Protein AF-A0A1H9B1J4-F1 (afdb_monomer)

Mean predicted aligned error: 7.0 Å

Solvent-accessible surface area (backbone atoms only — not comparable to full-atom values): 6770 Å² total; per-residue (Å²): 135,85,82,77,80,76,84,52,77,48,68,65,59,53,50,35,46,71,68,60,71,61,53,71,70,53,51,50,54,52,46,53,51,51,52,52,49,45,53,50,51,52,52,53,49,50,52,51,50,52,51,52,49,50,48,38,63,73,45,48,50,59,50,46,32,71,73,62,36,62,83,64,27,47,63,55,53,52,52,49,52,53,51,52,49,52,52,49,53,50,50,47,36,65,72,47,47,50,48,37,53,53,49,41,51,50,36,47,72,62,40,55,92,52,22,87,81,68,58,110

Secondary structure (DSSP, 8-state):
------SSS-HHHHHHHHTT---HHHHHHHHHHHHHHHHHHHHHHHHHHHHHHHHIIIIIHHHHHHHH-HHHHHHHHHHHHHHHHHHHHHHHIIIIIHHHHHHHHHHHHH-GGGTTTS--

Sequence (120 aa):
MAVIHILTLSSEVARGIEERRYSEGQIAEIYESYKKDEHSKKKGFWIAMILVAALFLGYGIPVVVKSIGLPEAFPLIVSIFVFIGIVWVLTWYFTIGAIKLKWNRLIKEYYPVIYEKYRL

Radius of gyration: 20.62 Å; Cα contacts (8 Å, |Δi|>4): 56; chains: 1; bo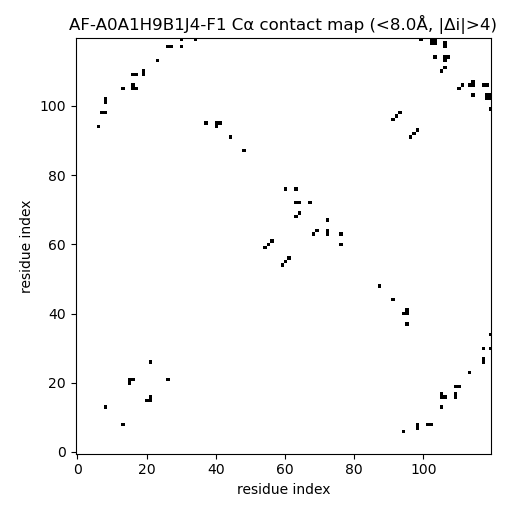unding box: 42×32×57 Å

Structure (mmCIF, N/CA/C/O backbone):
data_AF-A0A1H9B1J4-F1
#
_entry.id   AF-A0A1H9B1J4-F1
#
loop_
_atom_site.group_PDB
_atom_site.id
_atom_site.type_symbol
_atom_site.label_atom_id
_atom_site.label_alt_id
_atom_site.label_comp_id
_atom_site.label_asym_id
_atom_site.label_entity_id
_atom_site.label_seq_id
_atom_site.pdbx_PDB_ins_code
_atom_site.Cartn_x
_atom_site.Cartn_y
_atom_site.Cartn_z
_atom_site.occupancy
_atom_site.B_iso_or_equiv
_atom_site.auth_seq_id
_atom_site.auth_comp_id
_atom_site.auth_asym_id
_atom_site.auth_atom_id
_atom_site.pdbx_PDB_model_num
ATOM 1 N N . MET A 1 1 ? -5.629 -21.768 18.153 1.00 26.64 1 MET A N 1
ATOM 2 C CA . MET A 1 1 ? -5.299 -20.366 17.820 1.00 26.64 1 MET A CA 1
ATOM 3 C C . MET A 1 1 ? -5.608 -20.160 16.349 1.00 26.64 1 MET A C 1
ATOM 5 O O . MET A 1 1 ? -4.925 -20.744 15.520 1.00 26.64 1 MET A O 1
ATOM 9 N N . ALA A 1 2 ? -6.687 -19.446 16.027 1.00 25.64 2 ALA A N 1
ATOM 10 C CA . ALA A 1 2 ? -7.065 -19.192 14.641 1.00 25.64 2 ALA A CA 1
ATOM 11 C C . ALA A 1 2 ? -6.256 -18.001 14.115 1.00 25.64 2 ALA A C 1
ATOM 13 O O . ALA A 1 2 ? -6.346 -16.898 14.649 1.00 25.64 2 ALA A O 1
ATOM 14 N N . VAL A 1 3 ? -5.434 -18.243 13.097 1.00 34.75 3 VAL A N 1
ATOM 15 C CA . VAL A 1 3 ? -4.717 -17.194 12.371 1.00 34.75 3 VAL A CA 1
ATOM 16 C C . VAL A 1 3 ? -5.745 -16.490 11.489 1.00 34.75 3 VAL A C 1
ATOM 18 O O . VAL A 1 3 ? -6.158 -17.014 10.457 1.00 34.75 3 VAL A O 1
ATOM 21 N N . ILE A 1 4 ? -6.226 -15.331 11.938 1.00 35.34 4 ILE A N 1
ATOM 22 C CA . ILE A 1 4 ? -7.152 -14.502 11.166 1.00 35.34 4 ILE A CA 1
ATOM 23 C C . ILE A 1 4 ? -6.352 -13.911 10.004 1.00 35.34 4 ILE A C 1
ATOM 25 O O . ILE A 1 4 ? -5.489 -13.059 10.199 1.00 35.34 4 ILE A O 1
ATOM 29 N N . HIS A 1 5 ? -6.613 -14.386 8.789 1.00 32.44 5 HIS A N 1
ATOM 30 C CA . HIS A 1 5 ? -6.050 -13.802 7.578 1.00 32.44 5 HIS A CA 1
ATOM 31 C C . HIS A 1 5 ? -6.736 -12.456 7.294 1.00 32.44 5 HIS A C 1
ATOM 33 O O . HIS A 1 5 ? -7.842 -12.393 6.759 1.00 32.44 5 HIS A O 1
ATOM 39 N N . ILE A 1 6 ? -6.068 -11.367 7.678 1.00 45.44 6 ILE A N 1
ATOM 40 C CA . ILE A 1 6 ? -6.513 -9.977 7.511 1.00 45.44 6 ILE A CA 1
ATOM 41 C C . ILE A 1 6 ? -6.254 -9.531 6.062 1.00 45.44 6 ILE A C 1
ATOM 43 O O . ILE A 1 6 ? -5.299 -8.816 5.763 1.00 45.44 6 ILE A O 1
ATOM 47 N N . LEU A 1 7 ? -7.073 -9.980 5.113 1.00 44.84 7 LEU A N 1
ATOM 48 C CA . LEU A 1 7 ? -7.072 -9.436 3.740 1.00 44.84 7 LEU A CA 1
ATOM 49 C C . LEU A 1 7 ? -8.114 -8.321 3.548 1.00 44.84 7 LEU A C 1
ATOM 51 O O . LEU A 1 7 ? -8.007 -7.506 2.640 1.00 44.84 7 LEU A O 1
ATOM 55 N N . THR A 1 8 ? -9.050 -8.205 4.481 1.00 55.00 8 THR A N 1
ATOM 56 C CA . THR A 1 8 ? -10.053 -7.144 4.609 1.00 55.00 8 THR A CA 1
ATOM 57 C C . THR A 1 8 ? -10.356 -6.986 6.094 1.00 55.00 8 THR A C 1
ATOM 59 O O . THR A 1 8 ? -10.167 -7.952 6.835 1.00 55.00 8 THR A O 1
ATOM 62 N N . LEU A 1 9 ? -10.839 -5.817 6.542 1.00 63.50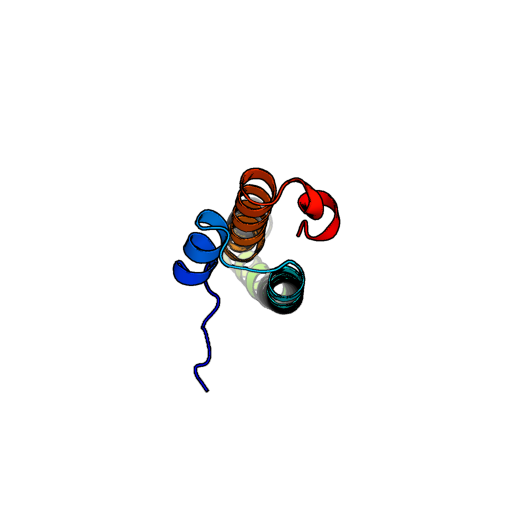 9 LEU A N 1
ATOM 63 C CA . LEU A 1 9 ? -11.437 -5.713 7.879 1.00 63.50 9 LEU A CA 1
ATOM 64 C C . LEU A 1 9 ? -12.416 -6.885 8.020 1.00 63.50 9 LEU A C 1
ATOM 66 O O . LEU A 1 9 ? -13.306 -7.003 7.169 1.00 63.50 9 LEU A O 1
ATOM 70 N N . SER A 1 10 ? -12.187 -7.806 8.962 1.00 73.19 10 SER A N 1
ATOM 71 C CA . SER A 1 10 ? -13.018 -9.011 9.009 1.00 73.19 10 SER A CA 1
ATOM 72 C C . SER A 1 10 ? -14.470 -8.571 9.183 1.00 73.19 10 SER A C 1
ATOM 74 O O . SER A 1 10 ? -14.756 -7.631 9.928 1.00 73.19 10 SER A O 1
ATOM 76 N N . SER A 1 11 ? -15.390 -9.198 8.449 1.00 77.00 11 SER A N 1
ATOM 77 C CA . SER A 1 11 ? -16.816 -8.852 8.515 1.00 77.00 11 SER A CA 1
ATOM 78 C C . SER A 1 11 ? -17.343 -8.909 9.950 1.00 77.00 11 SER A C 1
ATOM 80 O O . SER A 1 11 ? -18.212 -8.133 10.330 1.00 77.00 11 SER A O 1
ATOM 82 N N . GLU A 1 12 ? -16.761 -9.788 10.761 1.00 81.12 12 GLU A N 1
ATOM 83 C CA . GLU A 1 12 ? -17.031 -9.922 12.183 1.00 81.12 12 GLU A CA 1
ATOM 84 C C . GLU A 1 12 ? -16.587 -8.701 13.000 1.00 81.12 12 GLU A C 1
ATOM 86 O O . GLU A 1 12 ? -17.377 -8.195 13.792 1.00 81.12 12 GLU A O 1
ATOM 91 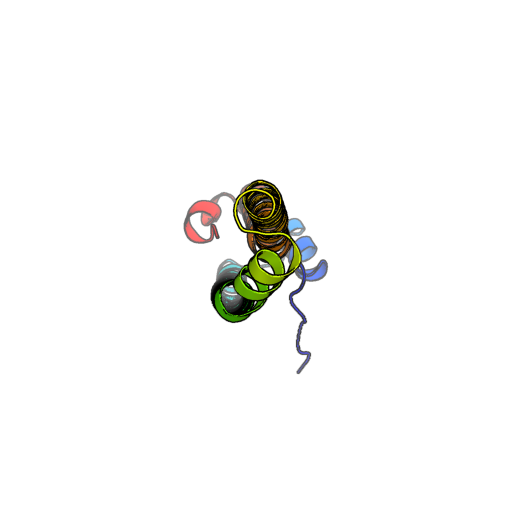N N . VAL A 1 13 ? -15.376 -8.177 12.768 1.00 83.31 13 VAL A N 1
ATOM 92 C CA . VAL A 1 13 ? -14.900 -6.951 13.432 1.00 83.31 13 VAL A CA 1
ATOM 93 C C . VAL A 1 13 ? -15.701 -5.739 12.966 1.00 83.31 13 VAL A C 1
ATOM 95 O O . VAL A 1 13 ? -16.075 -4.913 13.791 1.00 83.31 13 VAL A O 1
ATOM 98 N N . ALA A 1 14 ? -16.020 -5.647 11.671 1.00 84.94 14 ALA A N 1
ATOM 99 C CA . ALA A 1 14 ? -16.874 -4.584 11.142 1.00 84.94 14 ALA A CA 1
ATOM 100 C C . ALA A 1 14 ? -18.231 -4.563 11.859 1.00 84.94 14 ALA A C 1
ATOM 102 O O . ALA A 1 14 ? -18.609 -3.551 12.443 1.00 84.94 14 ALA A O 1
ATOM 103 N N . ARG A 1 15 ? -18.908 -5.716 11.896 1.00 86.00 15 ARG A N 1
ATOM 104 C CA . ARG A 1 15 ? -20.212 -5.865 12.542 1.00 86.00 15 ARG A CA 1
ATOM 105 C C . ARG A 1 15 ? -20.137 -5.605 14.047 1.00 86.00 15 ARG A C 1
ATOM 107 O O . ARG A 1 15 ? -21.001 -4.932 14.590 1.00 86.00 15 ARG A O 1
ATOM 114 N N . GLY A 1 16 ? -19.083 -6.069 14.718 1.00 87.12 16 GLY A N 1
ATOM 115 C CA . GLY A 1 16 ? -18.886 -5.797 16.142 1.00 87.12 16 GLY A CA 1
ATOM 116 C C . GLY A 1 16 ? -18.681 -4.308 16.454 1.00 87.12 16 GLY A C 1
ATOM 117 O O . GLY A 1 16 ? -19.127 -3.848 17.504 1.00 87.12 16 GLY A O 1
ATOM 118 N N . ILE A 1 17 ? -18.060 -3.546 15.543 1.00 88.12 17 ILE A N 1
ATOM 119 C CA . ILE A 1 17 ? -17.943 -2.083 15.648 1.00 88.12 17 ILE A CA 1
ATOM 120 C C . ILE A 1 17 ? -19.308 -1.419 15.422 1.00 88.12 17 ILE A C 1
ATOM 122 O O . ILE A 1 17 ? -19.694 -0.558 16.210 1.00 88.12 17 ILE A O 1
ATOM 126 N N . GLU A 1 18 ? -20.053 -1.839 14.397 1.00 89.06 18 GLU A N 1
ATOM 127 C CA . GLU A 1 18 ? -21.397 -1.320 14.093 1.00 89.06 18 GLU A CA 1
ATOM 128 C C . GLU A 1 18 ? -22.369 -1.531 15.267 1.00 89.06 18 GLU A C 1
ATOM 130 O O . GLU A 1 18 ? -23.100 -0.629 15.672 1.00 89.06 18 GLU A O 1
ATOM 135 N N . GLU A 1 19 ? -22.315 -2.708 15.887 1.00 92.12 19 GLU A N 1
ATOM 136 C CA . GLU A 1 19 ? -23.129 -3.082 17.047 1.00 92.12 19 GLU A CA 1
ATOM 137 C C . GLU A 1 19 ? -22.583 -2.531 18.380 1.00 92.12 19 GLU A C 1
ATOM 139 O O . GLU A 1 19 ? -23.118 -2.849 19.442 1.00 92.12 19 GLU A O 1
ATOM 144 N N . ARG A 1 20 ? -21.508 -1.730 18.346 1.00 86.81 20 ARG A N 1
ATOM 145 C CA . ARG A 1 20 ? -20.816 -1.161 19.516 1.00 86.81 20 ARG A CA 1
ATOM 146 C C . ARG A 1 20 ? -20.437 -2.189 20.594 1.00 86.81 20 ARG A C 1
ATOM 148 O O . ARG A 1 20 ? -20.439 -1.888 21.787 1.00 86.81 20 ARG A O 1
ATOM 155 N N . ARG A 1 21 ? -20.099 -3.417 20.187 1.00 87.88 21 ARG A N 1
ATOM 156 C CA . ARG A 1 21 ? -19.791 -4.534 21.102 1.00 87.88 21 ARG A CA 1
ATOM 157 C C . ARG A 1 21 ? -18.416 -4.433 21.754 1.00 87.88 21 ARG A C 1
ATOM 159 O O . ARG A 1 21 ? -18.150 -5.149 22.716 1.00 87.88 21 ARG A O 1
ATOM 166 N N . TYR A 1 22 ? -17.538 -3.586 21.226 1.00 87.44 22 TYR A N 1
ATOM 167 C CA . TYR A 1 22 ? -16.171 -3.451 21.713 1.00 87.44 22 TYR A CA 1
ATOM 168 C C . TYR A 1 22 ? -16.036 -2.292 22.698 1.00 87.44 22 TYR A C 1
ATOM 170 O O . TYR A 1 22 ? -16.510 -1.179 22.459 1.00 87.44 22 TYR A O 1
ATOM 178 N N . SER A 1 23 ? -15.338 -2.555 23.797 1.00 89.31 23 SER A N 1
ATOM 179 C CA . SER A 1 23 ? -14.823 -1.518 24.693 1.00 89.31 23 SER A CA 1
ATOM 180 C C . SER A 1 23 ? -13.674 -0.739 24.039 1.00 89.31 23 SER A C 1
ATOM 182 O O . SER A 1 23 ? -13.052 -1.215 23.089 1.00 89.31 23 SER A O 1
ATOM 184 N N . GLU A 1 24 ? -13.339 0.443 24.569 1.00 87.75 24 GLU A N 1
ATOM 185 C CA . GLU A 1 24 ? -12.218 1.244 24.048 1.00 87.75 24 GLU A CA 1
ATOM 186 C C . GLU A 1 24 ? -10.893 0.462 24.050 1.00 87.75 24 GLU A C 1
ATOM 188 O O . GLU A 1 24 ? -10.145 0.529 23.078 1.00 87.75 24 GLU A O 1
ATOM 193 N N . GLY A 1 25 ? -10.622 -0.328 25.097 1.00 86.31 25 GLY A N 1
ATOM 194 C CA . GLY A 1 25 ? -9.415 -1.159 25.170 1.00 86.31 25 GLY A CA 1
ATOM 195 C C . GLY A 1 25 ? -9.337 -2.191 24.041 1.00 86.31 25 GLY A C 1
ATOM 196 O O . GLY A 1 25 ? -8.289 -2.356 23.425 1.00 86.31 25 GLY A O 1
ATOM 197 N N . GLN A 1 26 ? -10.464 -2.815 23.692 1.00 87.38 26 GLN A N 1
ATOM 198 C CA . GLN A 1 26 ? -10.528 -3.761 22.574 1.00 87.38 26 GLN A CA 1
ATOM 199 C C . GLN A 1 26 ? -10.373 -3.056 21.222 1.00 87.38 26 GLN A C 1
ATOM 201 O O . GLN A 1 26 ? -9.693 -3.570 20.338 1.00 87.38 26 GLN A O 1
ATOM 206 N N . ILE A 1 27 ? -10.948 -1.859 21.059 1.00 87.88 27 ILE A N 1
ATOM 207 C CA . ILE A 1 27 ? -10.723 -1.034 19.862 1.00 87.88 27 ILE A CA 1
ATOM 208 C C . ILE A 1 27 ? -9.237 -0.671 19.724 1.00 87.88 27 ILE A C 1
ATOM 210 O O . ILE A 1 27 ? -8.709 -0.724 18.614 1.00 87.88 27 ILE A O 1
ATOM 214 N N . ALA A 1 28 ? -8.547 -0.367 20.828 1.00 88.25 28 ALA A N 1
ATOM 215 C CA . ALA A 1 28 ? -7.116 -0.069 20.831 1.00 88.25 28 ALA A CA 1
ATOM 216 C C . ALA A 1 28 ? -6.259 -1.280 20.417 1.00 88.25 28 ALA A C 1
ATOM 218 O O . ALA A 1 28 ? -5.349 -1.136 19.601 1.00 88.25 28 ALA A O 1
ATOM 219 N N . GLU A 1 29 ? -6.566 -2.478 20.921 1.00 87.56 29 GLU A N 1
ATOM 220 C CA . GLU A 1 29 ? -5.881 -3.717 20.519 1.00 87.56 29 GLU A CA 1
ATOM 221 C C . GLU A 1 29 ? -6.074 -4.022 19.030 1.00 87.56 29 GLU A C 1
ATOM 223 O O . GLU A 1 29 ? -5.120 -4.343 18.314 1.00 87.56 29 GLU A O 1
ATOM 228 N N . ILE A 1 30 ? -7.311 -3.879 18.545 1.00 87.75 30 ILE A N 1
ATOM 229 C CA . ILE A 1 30 ? -7.647 -4.066 17.135 1.00 87.75 30 ILE A CA 1
ATOM 230 C C . ILE A 1 30 ? -6.889 -3.040 16.277 1.00 87.75 30 ILE A C 1
ATOM 232 O O . ILE A 1 30 ? -6.279 -3.410 15.273 1.00 87.75 30 ILE A O 1
ATOM 236 N N . TYR A 1 31 ? -6.870 -1.773 16.692 1.00 89.31 31 TYR A N 1
ATOM 237 C CA . TYR A 1 31 ? -6.135 -0.701 16.023 1.00 89.31 31 TYR A CA 1
ATOM 238 C C . TYR A 1 31 ? -4.632 -0.998 15.915 1.00 89.31 31 TYR A C 1
ATOM 240 O O . TYR A 1 31 ? -4.074 -0.922 14.820 1.00 89.31 31 TYR A O 1
ATOM 248 N N . GLU A 1 32 ? -3.973 -1.381 17.012 1.00 88.19 32 GLU A N 1
ATOM 249 C CA . GLU A 1 32 ? -2.537 -1.693 16.999 1.00 88.19 32 GLU A CA 1
ATOM 250 C C . GLU A 1 32 ? -2.221 -2.904 16.110 1.00 88.19 32 GLU A C 1
ATOM 252 O O . GLU A 1 32 ? -1.218 -2.910 15.389 1.00 88.19 32 GLU A O 1
ATOM 257 N N . SER A 1 33 ? -3.111 -3.901 16.078 1.00 87.00 33 SER A N 1
ATOM 258 C CA . SER A 1 33 ? -3.002 -5.033 15.152 1.00 87.00 33 SER A CA 1
ATOM 259 C C . SER A 1 33 ? -3.036 -4.579 13.687 1.00 87.00 33 SER A C 1
ATOM 261 O O . SER A 1 33 ? -2.142 -4.923 12.907 1.00 87.00 33 SER A O 1
ATOM 263 N N . TYR A 1 34 ? -4.009 -3.737 13.318 1.00 84.31 34 TYR A N 1
ATOM 264 C CA . TYR A 1 34 ? -4.123 -3.207 11.957 1.00 84.31 34 TYR A CA 1
ATOM 265 C C . TYR A 1 34 ? -2.957 -2.299 11.579 1.00 84.31 34 TYR A C 1
ATOM 267 O O . TYR A 1 34 ? -2.452 -2.387 10.463 1.00 84.31 34 TYR A O 1
ATOM 275 N N . LYS A 1 35 ? -2.484 -1.464 12.504 1.00 86.44 35 LYS A N 1
ATOM 276 C CA . LYS A 1 35 ? -1.329 -0.588 12.292 1.00 86.44 35 LYS A CA 1
ATOM 277 C C . LYS A 1 35 ? -0.051 -1.389 12.037 1.00 86.44 35 LYS A C 1
ATOM 279 O O . LYS A 1 35 ? 0.738 -1.049 11.152 1.00 86.44 35 LYS A O 1
ATOM 284 N N . LYS A 1 36 ? 0.154 -2.483 12.778 1.00 86.44 36 LYS A N 1
ATOM 285 C CA . LYS A 1 36 ? 1.284 -3.399 12.567 1.00 86.44 36 LYS A CA 1
ATOM 286 C C . LYS A 1 36 ? 1.186 -4.119 11.220 1.00 86.44 36 LYS A C 1
ATOM 288 O O . LYS A 1 36 ? 2.197 -4.243 10.524 1.00 86.44 36 LYS A O 1
ATOM 293 N N . ASP A 1 37 ? -0.010 -4.563 10.842 1.00 83.75 37 ASP A N 1
ATOM 294 C CA . ASP A 1 37 ? -0.261 -5.198 9.547 1.00 83.75 37 ASP A CA 1
ATOM 295 C C . ASP A 1 37 ? -0.057 -4.218 8.378 1.00 83.75 37 ASP A C 1
ATOM 297 O O . ASP A 1 37 ? 0.649 -4.541 7.424 1.00 83.75 37 ASP A O 1
ATOM 301 N N . GLU A 1 38 ? -0.553 -2.980 8.486 1.00 84.31 38 GLU A N 1
ATOM 302 C CA . GLU A 1 38 ? -0.295 -1.902 7.521 1.00 84.31 38 GLU A CA 1
ATOM 303 C C . GLU A 1 38 ? 1.207 -1.670 7.348 1.00 84.31 38 GLU A C 1
ATOM 305 O O . GLU A 1 38 ? 1.706 -1.629 6.221 1.00 84.31 38 GLU A O 1
ATOM 310 N N . HIS A 1 39 ? 1.950 -1.557 8.451 1.00 85.44 39 HIS A N 1
ATOM 311 C CA . HIS A 1 39 ? 3.392 -1.348 8.395 1.00 85.44 39 HIS A CA 1
ATOM 312 C C . HIS A 1 39 ? 4.113 -2.524 7.714 1.00 85.44 39 HIS A C 1
ATOM 314 O O . HIS A 1 39 ? 5.029 -2.320 6.910 1.00 85.44 39 HIS A O 1
ATOM 320 N N . SER A 1 40 ? 3.691 -3.758 8.000 1.00 85.62 40 SER A N 1
ATOM 321 C CA . SER A 1 40 ? 4.226 -4.966 7.365 1.00 85.62 40 SER A CA 1
ATOM 322 C C . SER A 1 40 ? 3.939 -4.991 5.860 1.00 85.62 40 SER A C 1
ATOM 324 O O . SER A 1 40 ? 4.861 -5.130 5.051 1.00 85.62 40 SER A O 1
ATOM 326 N N . LYS A 1 41 ? 2.682 -4.758 5.465 1.00 84.31 41 LYS A N 1
ATOM 327 C CA . LYS A 1 41 ? 2.244 -4.698 4.063 1.00 84.31 41 LYS A CA 1
ATOM 328 C C . LYS A 1 41 ? 2.943 -3.585 3.296 1.00 84.31 41 LYS A C 1
ATOM 330 O O . LYS A 1 41 ? 3.407 -3.819 2.185 1.00 84.31 41 LYS A O 1
ATOM 335 N N . LYS A 1 42 ? 3.10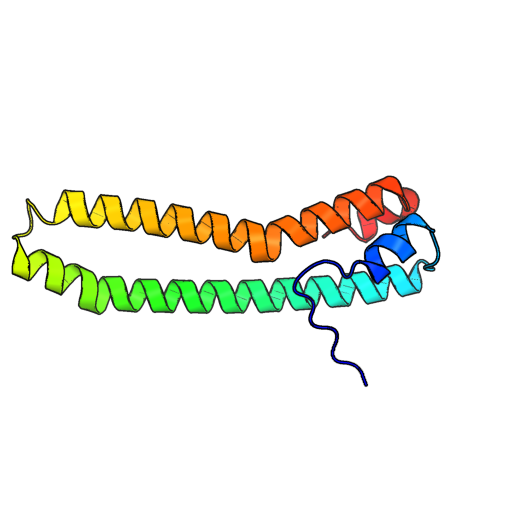1 -2.404 3.900 1.00 86.31 42 LYS A N 1
ATOM 336 C CA . LYS A 1 42 ? 3.860 -1.285 3.330 1.00 86.31 42 LYS A CA 1
ATOM 337 C C . LYS A 1 42 ? 5.303 -1.686 3.059 1.00 86.31 42 LYS A C 1
ATOM 339 O O . LYS A 1 42 ? 5.800 -1.454 1.961 1.00 86.31 42 LYS A O 1
ATOM 344 N N . LYS A 1 43 ? 5.969 -2.317 4.029 1.00 87.50 43 LYS A N 1
ATOM 345 C CA . LYS A 1 43 ? 7.346 -2.794 3.860 1.00 87.50 43 LYS A CA 1
ATOM 346 C C . LYS A 1 43 ? 7.444 -3.835 2.739 1.00 87.50 43 LYS A C 1
ATOM 348 O O . LYS A 1 43 ? 8.303 -3.697 1.874 1.00 87.50 43 LYS A O 1
ATOM 353 N N . GLY A 1 44 ? 6.552 -4.826 2.722 1.00 86.50 44 GLY A N 1
ATOM 354 C CA . GLY A 1 44 ? 6.494 -5.844 1.668 1.00 86.50 44 GLY A CA 1
ATOM 355 C C . GLY A 1 44 ? 6.253 -5.246 0.279 1.00 86.50 44 GLY A C 1
ATOM 356 O O . GLY A 1 44 ? 6.948 -5.598 -0.669 1.00 86.50 44 GLY A O 1
ATOM 357 N N . PHE A 1 45 ? 5.341 -4.277 0.176 1.00 87.56 45 PHE A N 1
ATOM 358 C CA . PHE A 1 45 ? 5.061 -3.548 -1.058 1.00 87.56 45 PHE A CA 1
ATOM 359 C C . PHE A 1 45 ? 6.294 -2.799 -1.5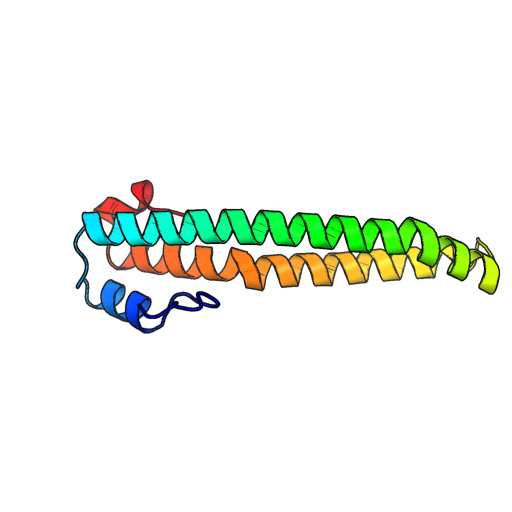77 1.00 87.56 45 PHE A C 1
ATOM 361 O O . PHE A 1 45 ? 6.643 -2.936 -2.746 1.00 87.56 45 PHE A O 1
ATOM 368 N N . TRP A 1 46 ? 6.997 -2.056 -0.716 1.00 87.62 46 TRP A N 1
ATOM 369 C CA . TRP A 1 46 ? 8.221 -1.351 -1.114 1.00 87.62 46 TRP A CA 1
ATOM 370 C C . TRP A 1 46 ? 9.324 -2.307 -1.565 1.00 87.62 46 TRP A C 1
ATOM 372 O O . TRP A 1 46 ? 9.979 -2.041 -2.568 1.00 87.62 46 TRP A O 1
ATOM 382 N N . ILE A 1 47 ? 9.500 -3.437 -0.874 1.00 90.88 47 ILE A N 1
ATOM 383 C CA . ILE A 1 47 ? 10.459 -4.474 -1.282 1.00 90.88 47 ILE A CA 1
ATOM 384 C C . ILE A 1 47 ? 10.099 -5.015 -2.671 1.00 90.88 47 ILE A C 1
ATOM 386 O O . ILE A 1 47 ? 10.968 -5.090 -3.539 1.00 90.88 47 ILE A O 1
ATOM 390 N N . ALA A 1 48 ? 8.825 -5.338 -2.908 1.00 88.19 48 ALA A N 1
ATOM 391 C CA . ALA A 1 48 ? 8.359 -5.812 -4.207 1.00 88.19 48 ALA A CA 1
ATOM 392 C C . ALA A 1 48 ? 8.583 -4.767 -5.312 1.00 88.19 48 ALA A C 1
ATOM 394 O O . ALA A 1 48 ? 9.075 -5.115 -6.383 1.00 88.19 48 ALA A O 1
ATOM 395 N N . MET A 1 49 ? 8.300 -3.486 -5.049 1.00 87.75 49 MET A N 1
ATOM 396 C CA . MET A 1 49 ? 8.553 -2.415 -6.019 1.00 87.75 49 MET A CA 1
ATOM 397 C C . MET A 1 49 ? 10.035 -2.275 -6.357 1.00 87.75 49 MET A C 1
ATOM 399 O O . MET A 1 49 ? 10.377 -2.158 -7.531 1.00 87.75 49 MET A O 1
ATOM 403 N N . ILE A 1 50 ? 10.919 -2.320 -5.356 1.00 91.62 50 ILE A N 1
ATOM 404 C CA . ILE A 1 50 ? 12.368 -2.238 -5.574 1.00 91.62 50 ILE A CA 1
ATOM 405 C C . ILE A 1 50 ? 12.849 -3.420 -6.420 1.00 91.62 50 ILE A C 1
ATOM 407 O O . ILE A 1 50 ? 13.623 -3.220 -7.352 1.00 91.62 50 ILE A O 1
ATOM 411 N N . LEU A 1 51 ? 12.366 -4.636 -6.145 1.00 92.31 51 LEU A N 1
ATOM 412 C CA . LEU A 1 51 ? 12.718 -5.825 -6.925 1.00 92.31 51 LEU A CA 1
ATOM 413 C C . LEU A 1 51 ? 12.244 -5.720 -8.378 1.00 92.31 51 LEU A C 1
ATOM 415 O O . LEU A 1 51 ? 13.026 -5.963 -9.294 1.00 92.31 51 LEU A O 1
ATOM 419 N N . VAL A 1 52 ? 10.990 -5.316 -8.602 1.00 89.62 52 VAL A N 1
ATOM 420 C CA . VAL A 1 52 ? 10.447 -5.121 -9.955 1.00 89.62 52 VAL A CA 1
ATOM 421 C C . VAL A 1 52 ? 11.223 -4.033 -10.697 1.00 89.62 52 VAL A C 1
ATOM 423 O O . VAL A 1 52 ? 11.597 -4.235 -11.851 1.00 89.62 52 VAL A O 1
ATOM 426 N N . ALA A 1 53 ? 11.530 -2.915 -10.036 1.00 90.06 53 ALA A N 1
ATOM 427 C CA . ALA A 1 53 ? 12.330 -1.842 -10.617 1.00 90.06 53 ALA A CA 1
ATOM 428 C C . ALA A 1 53 ? 13.747 -2.316 -10.973 1.00 90.06 53 ALA A C 1
ATOM 430 O O . ALA A 1 53 ? 14.215 -2.055 -12.077 1.00 90.06 53 ALA A O 1
ATOM 431 N N . ALA A 1 54 ? 14.413 -3.058 -10.084 1.00 92.56 54 ALA A N 1
ATOM 432 C CA . ALA A 1 54 ? 15.750 -3.593 -10.330 1.00 92.56 54 ALA A CA 1
ATOM 433 C C . ALA A 1 54 ? 15.772 -4.565 -11.521 1.00 92.56 54 ALA A C 1
ATOM 435 O O . ALA A 1 54 ? 16.658 -4.470 -12.368 1.00 92.56 54 ALA A O 1
ATOM 436 N N . LEU A 1 55 ? 14.778 -5.453 -11.632 1.00 90.81 55 LEU A N 1
ATOM 437 C CA . LEU A 1 55 ? 14.642 -6.367 -12.772 1.00 90.81 55 LEU A CA 1
ATOM 438 C C . LEU A 1 55 ? 14.372 -5.611 -14.079 1.00 90.81 55 LEU A C 1
ATOM 440 O O . LEU A 1 55 ? 14.968 -5.912 -15.114 1.00 90.81 55 LEU A O 1
ATOM 444 N N . PHE A 1 56 ? 13.501 -4.603 -14.040 1.00 89.12 56 PHE A N 1
ATOM 445 C CA . PHE A 1 56 ? 13.150 -3.836 -15.230 1.00 89.12 56 PHE A CA 1
ATOM 446 C C . PHE A 1 56 ? 14.313 -2.962 -15.719 1.00 89.12 56 PHE A C 1
ATOM 448 O O . PHE A 1 56 ? 14.591 -2.927 -16.915 1.00 89.12 56 PHE A O 1
ATOM 455 N N . LEU A 1 57 ? 15.043 -2.314 -14.807 1.00 89.94 57 LEU A N 1
ATOM 456 C CA . LEU A 1 57 ? 16.228 -1.517 -15.135 1.00 89.94 57 LEU A CA 1
ATOM 457 C C . LEU A 1 57 ? 17.415 -2.392 -15.563 1.00 89.94 57 LEU A C 1
ATOM 459 O O . LEU A 1 57 ? 18.092 -2.068 -16.535 1.00 89.94 57 LEU A O 1
ATOM 463 N N . GLY A 1 58 ? 17.667 -3.494 -14.852 1.00 91.06 58 GLY A N 1
ATOM 464 C CA . GLY A 1 58 ? 18.829 -4.355 -15.080 1.00 91.06 58 GLY A CA 1
ATOM 465 C C . GLY A 1 58 ? 18.702 -5.268 -16.299 1.00 91.06 58 GLY A C 1
ATOM 466 O O . GLY A 1 58 ? 19.712 -5.620 -16.904 1.00 91.06 58 GLY A O 1
ATOM 467 N N . TYR A 1 59 ? 17.478 -5.641 -16.676 1.00 90.44 59 TYR A N 1
ATOM 468 C CA . TYR A 1 59 ? 17.234 -6.582 -17.770 1.00 90.44 59 TYR A CA 1
ATOM 469 C C . TYR A 1 59 ? 16.228 -6.059 -18.800 1.00 90.44 59 TYR A C 1
ATOM 471 O O . TYR A 1 59 ? 16.516 -6.081 -19.994 1.00 90.44 59 TYR A O 1
ATOM 479 N N . GLY A 1 60 ? 15.084 -5.533 -18.356 1.00 88.12 60 GLY A N 1
ATOM 480 C CA . GLY A 1 60 ? 14.011 -5.071 -19.246 1.00 88.12 60 GLY A CA 1
ATOM 481 C C . GLY A 1 60 ? 14.461 -4.002 -20.247 1.00 88.12 60 GLY A C 1
ATOM 482 O O . GLY A 1 60 ? 14.360 -4.209 -21.454 1.00 88.12 60 GLY A O 1
ATOM 483 N N . ILE A 1 61 ? 15.012 -2.886 -19.761 1.00 90.12 61 ILE A N 1
ATOM 484 C CA . ILE A 1 61 ? 15.462 -1.777 -20.617 1.00 90.12 61 ILE A CA 1
ATOM 485 C C . ILE A 1 61 ? 16.561 -2.220 -21.600 1.00 90.12 61 ILE A C 1
ATOM 487 O O . ILE A 1 61 ? 16.385 -1.991 -22.797 1.00 90.12 61 ILE A O 1
ATOM 491 N N . PRO A 1 62 ? 17.661 -2.877 -21.172 1.00 91.81 62 PRO A N 1
ATOM 492 C CA . PRO A 1 62 ? 18.696 -3.328 -22.101 1.00 91.81 62 PRO A CA 1
ATOM 493 C C . PRO A 1 62 ? 18.182 -4.262 -23.197 1.00 91.81 62 PRO A C 1
ATOM 495 O O . PRO A 1 62 ? 18.627 -4.156 -24.337 1.00 91.81 62 PRO A O 1
ATOM 498 N N . VAL A 1 63 ? 17.259 -5.171 -22.868 1.00 91.88 63 VAL A N 1
ATOM 499 C CA . VAL A 1 63 ? 16.663 -6.089 -23.848 1.00 91.88 63 VAL A CA 1
ATOM 500 C C . VAL A 1 63 ? 15.833 -5.316 -24.866 1.00 91.88 63 VAL A C 1
ATOM 502 O O . VAL A 1 63 ? 16.062 -5.460 -26.063 1.00 91.88 63 VAL A O 1
ATOM 505 N N . VAL A 1 64 ? 14.936 -4.443 -24.404 1.00 90.94 64 VAL A N 1
ATOM 506 C CA . VAL A 1 64 ? 14.079 -3.639 -25.287 1.00 90.94 64 VAL A CA 1
ATOM 507 C C . VAL A 1 64 ? 14.922 -2.756 -26.211 1.00 90.94 64 VAL A C 1
ATOM 509 O O . VAL A 1 64 ? 14.716 -2.761 -27.422 1.00 90.94 64 VAL A O 1
ATOM 512 N N . VAL A 1 65 ? 15.925 -2.059 -25.671 1.00 92.62 65 VAL A N 1
ATOM 513 C CA . VAL A 1 65 ? 16.813 -1.192 -26.462 1.00 92.62 65 VAL A CA 1
ATOM 514 C C . VAL A 1 65 ? 17.615 -1.994 -27.492 1.00 92.62 65 VAL A C 1
ATOM 516 O O . VAL A 1 65 ? 17.768 -1.540 -28.625 1.00 92.62 65 VAL A O 1
ATOM 519 N N . LYS A 1 66 ? 18.100 -3.195 -27.143 1.00 92.44 66 LYS A N 1
ATOM 520 C CA . LYS A 1 66 ? 18.816 -4.069 -28.089 1.00 92.44 66 LYS A CA 1
ATOM 521 C C . LYS A 1 66 ? 17.926 -4.597 -29.213 1.00 92.44 66 LYS A C 1
ATOM 523 O O . LYS A 1 66 ? 18.440 -4.848 -30.297 1.00 92.44 66 LYS A O 1
ATOM 528 N N . SER A 1 67 ? 16.635 -4.798 -28.962 1.00 90.81 67 SER A N 1
ATOM 529 C CA . SER A 1 67 ? 15.720 -5.396 -29.939 1.00 90.81 67 SER A CA 1
ATOM 530 C C . SER A 1 67 ? 15.228 -4.419 -31.001 1.00 90.81 67 SER A C 1
ATOM 532 O O . SER A 1 67 ? 15.101 -4.820 -32.154 1.00 90.81 67 SER A O 1
ATOM 534 N N . ILE A 1 68 ? 14.922 -3.174 -30.627 1.00 91.69 68 ILE A N 1
ATOM 535 C CA . ILE A 1 68 ? 14.258 -2.221 -31.535 1.00 91.69 68 ILE A CA 1
ATOM 536 C C . ILE A 1 68 ? 15.006 -0.902 -31.725 1.00 91.69 68 ILE A C 1
ATOM 538 O O . ILE A 1 68 ? 14.560 -0.084 -32.515 1.00 91.69 68 ILE A O 1
ATOM 542 N N . GLY A 1 69 ? 16.150 -0.707 -31.064 1.00 90.56 69 GLY A N 1
ATOM 543 C CA . GLY A 1 69 ? 16.874 0.561 -31.107 1.00 90.56 69 GLY A CA 1
ATOM 544 C C . GLY A 1 69 ? 16.353 1.564 -30.077 1.00 90.56 69 GLY A C 1
ATOM 545 O O . GLY A 1 69 ? 15.252 1.450 -29.545 1.00 90.56 69 GLY A O 1
ATOM 546 N N . LEU A 1 70 ? 17.199 2.532 -29.723 1.00 86.25 70 LEU A N 1
ATOM 547 C CA . LEU A 1 70 ? 16.933 3.478 -28.636 1.00 86.25 70 LEU A CA 1
ATOM 548 C C . LEU A 1 70 ? 15.812 4.497 -28.950 1.00 86.25 70 LEU A C 1
ATOM 550 O O . LEU A 1 70 ? 14.991 4.730 -28.059 1.00 86.25 70 LEU A O 1
ATOM 554 N N . PRO A 1 71 ? 15.724 5.080 -30.166 1.00 91.06 71 PRO A N 1
ATOM 555 C CA . PRO A 1 71 ? 14.642 6.004 -30.521 1.00 91.06 71 PRO A CA 1
ATOM 556 C C . PRO A 1 71 ? 13.250 5.361 -30.437 1.00 91.06 71 PRO A C 1
ATOM 558 O O . PRO A 1 71 ? 12.320 5.960 -29.900 1.00 91.06 71 PRO A O 1
ATOM 561 N N . GLU A 1 72 ? 13.117 4.125 -30.912 1.00 90.94 72 GLU A N 1
ATOM 562 C CA . GLU A 1 72 ? 11.871 3.361 -30.950 1.00 90.94 72 GLU A CA 1
ATOM 563 C C . GLU A 1 72 ? 11.530 2.749 -29.583 1.00 90.94 72 GLU A C 1
ATOM 565 O O . GLU A 1 72 ? 10.360 2.664 -29.205 1.00 90.94 72 GLU A O 1
ATOM 570 N N . ALA A 1 73 ? 12.544 2.363 -28.801 1.00 91.50 73 ALA A N 1
ATOM 571 C CA . ALA A 1 73 ? 12.371 1.857 -27.441 1.00 91.50 73 ALA A CA 1
ATOM 572 C C . ALA A 1 73 ? 11.868 2.921 -26.463 1.00 91.50 73 ALA A C 1
ATOM 574 O O . ALA A 1 73 ? 11.149 2.587 -25.522 1.00 91.50 73 ALA A O 1
ATOM 575 N N . PHE A 1 74 ? 12.234 4.189 -26.658 1.00 90.31 74 PHE A N 1
ATOM 576 C CA . PHE A 1 74 ? 11.899 5.266 -25.728 1.00 90.31 74 PHE A CA 1
ATOM 577 C C . PHE A 1 74 ? 10.390 5.398 -25.440 1.00 90.31 74 PHE A C 1
ATOM 579 O O . PHE A 1 74 ? 10.014 5.290 -24.267 1.00 90.31 74 PHE A O 1
ATOM 586 N N . PRO A 1 75 ? 9.496 5.566 -26.439 1.00 92.25 75 PRO A N 1
ATOM 587 C CA . PRO A 1 75 ? 8.060 5.655 -26.177 1.00 92.25 75 PRO A CA 1
ATOM 588 C C . PRO A 1 75 ? 7.508 4.384 -25.519 1.00 92.25 75 PRO A C 1
ATOM 590 O O . PRO A 1 75 ? 6.691 4.485 -24.605 1.00 92.25 75 PRO A O 1
ATOM 593 N N . LEU A 1 76 ? 7.997 3.199 -25.909 1.00 90.00 76 LEU A N 1
ATOM 594 C CA . LEU A 1 76 ? 7.575 1.923 -25.325 1.00 90.00 76 LEU A CA 1
ATOM 595 C C . LEU A 1 76 ? 7.934 1.836 -23.835 1.00 90.00 76 LEU A C 1
ATOM 597 O O . LEU A 1 76 ? 7.088 1.504 -23.006 1.00 90.00 76 LEU A O 1
ATOM 601 N N . ILE A 1 77 ? 9.180 2.167 -23.487 1.00 90.12 77 ILE A N 1
ATOM 602 C CA . ILE A 1 77 ? 9.672 2.180 -22.107 1.00 90.12 77 ILE A CA 1
ATOM 603 C C . ILE A 1 77 ? 8.828 3.143 -21.268 1.00 90.12 77 ILE A C 1
ATOM 605 O O . ILE A 1 77 ? 8.353 2.761 -20.199 1.00 90.12 77 ILE A O 1
ATOM 609 N N . VAL A 1 78 ? 8.580 4.358 -21.768 1.00 91.06 78 VAL A N 1
ATOM 610 C CA . VAL A 1 78 ? 7.748 5.355 -21.078 1.00 91.06 78 VAL A CA 1
ATOM 611 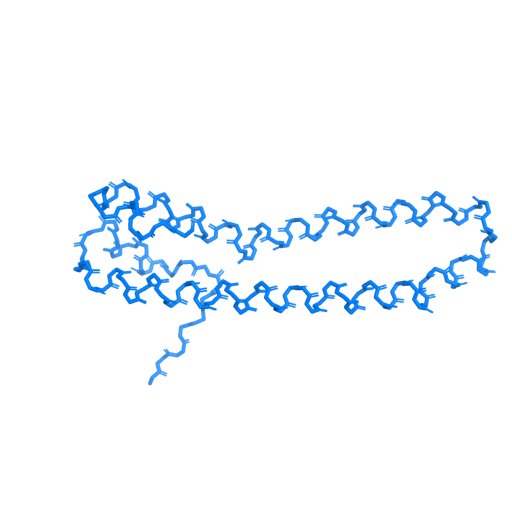C C . VAL A 1 78 ? 6.325 4.835 -20.857 1.00 91.06 78 VAL A C 1
ATOM 613 O O . VAL A 1 78 ? 5.819 4.919 -19.738 1.00 91.06 78 VAL A O 1
ATOM 616 N N . SER A 1 79 ? 5.685 4.246 -21.873 1.00 91.69 79 SER A N 1
ATOM 617 C CA . SER A 1 79 ? 4.344 3.662 -21.729 1.00 91.69 79 SER A CA 1
ATOM 618 C C . SER A 1 79 ? 4.303 2.543 -20.685 1.00 91.69 79 SER A C 1
ATOM 620 O O . SER A 1 79 ? 3.373 2.493 -19.878 1.00 91.69 79 SER A O 1
ATOM 622 N N . ILE A 1 80 ? 5.322 1.680 -20.649 1.00 89.12 80 ILE A N 1
ATOM 623 C CA . ILE A 1 80 ? 5.418 0.609 -19.650 1.00 89.12 80 ILE A CA 1
ATOM 624 C C . ILE A 1 80 ? 5.584 1.192 -18.242 1.00 89.12 80 ILE A C 1
ATOM 626 O O . ILE A 1 80 ? 4.904 0.740 -17.323 1.00 89.12 80 ILE A O 1
ATOM 630 N N . PHE A 1 81 ? 6.414 2.223 -18.056 1.00 88.38 81 PHE A N 1
ATOM 631 C CA . PHE A 1 81 ? 6.557 2.892 -16.758 1.00 88.38 81 PHE A CA 1
ATOM 632 C C . PHE A 1 81 ? 5.243 3.505 -16.269 1.00 88.38 81 PHE A C 1
ATOM 634 O O . PHE A 1 81 ? 4.898 3.348 -15.097 1.00 88.38 81 PHE A O 1
ATOM 641 N N . VAL A 1 82 ? 4.486 4.158 -17.155 1.00 92.06 82 VAL A N 1
ATOM 642 C CA . VAL A 1 82 ? 3.162 4.704 -16.819 1.00 92.06 82 VAL A CA 1
ATOM 643 C C . VAL A 1 82 ? 2.213 3.583 -16.395 1.00 92.06 82 VAL A C 1
ATOM 645 O O . VAL A 1 82 ? 1.559 3.689 -15.357 1.00 92.06 82 VAL A O 1
ATOM 648 N N . PHE A 1 83 ? 2.174 2.483 -17.150 1.00 90.75 83 PHE A N 1
ATOM 649 C CA . PHE A 1 83 ? 1.324 1.338 -16.833 1.00 90.75 83 PHE A CA 1
ATOM 650 C C . PHE A 1 83 ? 1.689 0.697 -15.485 1.00 90.75 83 PHE A C 1
ATOM 652 O O . PHE A 1 83 ? 0.815 0.492 -14.642 1.00 90.75 83 PHE A O 1
ATOM 659 N N . ILE A 1 84 ? 2.978 0.447 -15.242 1.00 89.50 84 ILE A N 1
ATOM 660 C CA . ILE A 1 84 ? 3.482 -0.082 -13.967 1.00 89.50 84 ILE A CA 1
ATOM 661 C C . ILE A 1 84 ? 3.114 0.860 -12.816 1.00 89.50 84 ILE A C 1
ATOM 663 O O . ILE A 1 84 ? 2.630 0.400 -11.784 1.00 89.50 84 ILE A O 1
ATOM 667 N N . GLY A 1 85 ? 3.273 2.173 -13.006 1.00 89.81 85 GLY A N 1
ATOM 668 C CA . GLY A 1 85 ? 2.893 3.179 -12.017 1.00 89.81 85 GLY A CA 1
ATOM 669 C C . GLY A 1 85 ? 1.410 3.108 -11.643 1.00 89.81 85 GLY A C 1
ATOM 670 O O . GLY A 1 85 ? 1.077 3.087 -10.458 1.00 89.81 85 GLY A O 1
ATOM 671 N N . ILE A 1 86 ? 0.516 2.994 -12.631 1.00 92.56 86 ILE A N 1
ATOM 672 C CA . ILE A 1 86 ? -0.929 2.836 -12.394 1.00 92.56 86 ILE A CA 1
ATOM 673 C C . ILE A 1 86 ? -1.208 1.552 -11.604 1.00 92.56 86 ILE A C 1
ATOM 675 O O . ILE A 1 86 ? -1.915 1.588 -10.595 1.00 92.56 86 ILE A O 1
ATOM 679 N N . VAL A 1 87 ? -0.625 0.424 -12.020 1.00 90.44 87 VAL A N 1
ATOM 680 C CA . VAL A 1 87 ? -0.799 -0.868 -11.338 1.00 90.44 87 VAL A CA 1
ATOM 681 C C . VAL A 1 87 ? -0.308 -0.797 -9.891 1.00 90.44 87 VAL A C 1
ATOM 683 O O . VAL A 1 87 ? -0.977 -1.307 -8.990 1.00 90.44 87 VAL A O 1
ATOM 686 N N . TRP A 1 88 ? 0.817 -0.131 -9.633 1.00 89.50 88 TRP A N 1
ATOM 687 C CA . TRP A 1 88 ? 1.343 0.065 -8.283 1.00 89.50 88 TRP A CA 1
ATOM 688 C C . TRP A 1 88 ? 0.424 0.916 -7.414 1.00 89.50 88 TRP A C 1
ATOM 690 O O . TRP A 1 88 ? 0.137 0.521 -6.284 1.00 89.50 88 TRP A O 1
ATOM 700 N N . VAL A 1 89 ? -0.088 2.035 -7.933 1.00 89.94 89 VAL A N 1
ATOM 701 C CA . VAL A 1 89 ? -1.032 2.893 -7.200 1.00 89.94 89 VAL A CA 1
ATOM 702 C C . VAL A 1 89 ? -2.314 2.131 -6.864 1.00 89.94 89 VAL A C 1
ATOM 704 O O . VAL A 1 89 ? -2.774 2.184 -5.722 1.00 89.94 89 VAL A O 1
ATOM 707 N N . LEU A 1 90 ? -2.866 1.375 -7.816 1.00 89.31 90 LEU A N 1
ATOM 708 C CA . LEU A 1 90 ? -4.049 0.547 -7.577 1.00 89.31 90 LEU A CA 1
ATOM 709 C C . LEU A 1 90 ? -3.770 -0.530 -6.529 1.00 89.31 90 LEU A C 1
ATOM 711 O O . LEU A 1 90 ? -4.528 -0.671 -5.572 1.00 89.31 90 LEU A O 1
ATOM 715 N N . THR A 1 91 ? -2.656 -1.249 -6.658 1.00 86.69 91 THR A N 1
ATOM 716 C CA . THR A 1 91 ? -2.268 -2.300 -5.707 1.00 86.69 91 THR A CA 1
ATOM 717 C C . THR A 1 91 ? -2.096 -1.732 -4.300 1.00 86.69 91 THR A C 1
ATOM 719 O O . THR A 1 91 ? -2.610 -2.299 -3.335 1.00 86.69 91 THR A O 1
ATOM 722 N N . TRP A 1 92 ? -1.438 -0.578 -4.170 1.00 86.62 92 TRP A N 1
ATOM 723 C CA . TRP A 1 92 ? -1.302 0.142 -2.907 1.00 86.62 92 TRP A CA 1
ATOM 724 C C . TRP A 1 92 ? -2.663 0.517 -2.313 1.00 86.62 92 TRP A C 1
ATOM 726 O O . TRP A 1 92 ? -2.931 0.267 -1.133 1.00 86.62 92 TRP A O 1
ATOM 736 N N . TYR A 1 93 ? -3.546 1.084 -3.137 1.00 84.81 93 TYR A N 1
ATOM 737 C CA . TYR A 1 93 ? -4.883 1.480 -2.717 1.00 84.81 93 TYR A CA 1
ATOM 738 C C . TYR A 1 93 ? -5.703 0.281 -2.226 1.00 84.81 93 TYR A C 1
ATOM 740 O O . TYR A 1 93 ? -6.266 0.344 -1.136 1.00 84.81 93 TYR A O 1
ATOM 748 N N . PHE A 1 94 ? -5.725 -0.831 -2.962 1.00 81.69 94 PHE A N 1
ATOM 749 C CA . PHE A 1 94 ? -6.473 -2.026 -2.560 1.00 81.69 94 PHE A CA 1
ATOM 750 C C . PHE A 1 94 ? -5.884 -2.719 -1.326 1.00 81.69 94 PHE A C 1
ATOM 752 O O . PHE A 1 94 ? -6.638 -3.222 -0.496 1.00 81.69 94 PHE A O 1
ATOM 759 N N . THR A 1 95 ? -4.558 -2.717 -1.173 1.00 76.19 95 THR A N 1
ATOM 760 C CA . THR A 1 95 ? -3.880 -3.462 -0.098 1.00 76.19 95 THR A CA 1
ATOM 761 C C . THR A 1 95 ? -3.853 -2.699 1.226 1.00 76.19 95 THR A C 1
ATOM 763 O O . THR A 1 95 ? -3.977 -3.304 2.290 1.00 76.19 95 THR A O 1
ATOM 766 N N . ILE A 1 96 ? -3.676 -1.375 1.175 1.00 79.06 96 ILE A N 1
ATOM 767 C CA . ILE A 1 96 ? -3.462 -0.525 2.358 1.00 79.06 96 ILE A CA 1
ATOM 768 C C . ILE A 1 96 ? -4.558 0.540 2.466 1.00 79.06 96 ILE A C 1
ATOM 770 O O . ILE A 1 96 ? -5.195 0.682 3.511 1.00 79.06 96 ILE A O 1
ATOM 774 N N . GLY A 1 97 ? -4.827 1.260 1.375 1.00 78.94 97 GLY A N 1
ATOM 775 C CA . GLY A 1 97 ? -5.766 2.388 1.370 1.00 78.94 97 GLY A CA 1
ATOM 776 C C . GLY A 1 97 ? -7.204 2.003 1.732 1.00 78.94 97 GLY A C 1
ATOM 777 O O . GLY A 1 97 ? -7.842 2.680 2.538 1.00 78.94 97 GLY A O 1
ATOM 778 N N . ALA A 1 98 ? -7.709 0.898 1.184 1.00 81.06 98 ALA A N 1
ATOM 779 C CA . ALA A 1 98 ? -9.087 0.455 1.369 1.00 81.06 98 ALA A CA 1
ATOM 780 C C . ALA A 1 98 ? -9.392 0.046 2.821 1.00 81.06 98 ALA A C 1
ATOM 782 O O . ALA A 1 98 ? -10.485 0.323 3.319 1.00 81.06 98 ALA A O 1
ATOM 783 N N . ILE A 1 99 ? -8.435 -0.582 3.514 1.00 81.00 99 ILE A N 1
ATOM 784 C CA . ILE A 1 99 ? -8.592 -1.000 4.917 1.00 81.00 99 ILE A CA 1
ATOM 785 C C . ILE A 1 99 ? -8.667 0.233 5.819 1.00 81.00 99 ILE A C 1
ATOM 787 O O . ILE A 1 99 ? -9.613 0.367 6.592 1.00 81.00 99 ILE A O 1
ATOM 791 N N . LYS A 1 100 ? -7.730 1.170 5.648 1.00 85.00 100 LYS A N 1
ATOM 792 C CA . LYS A 1 100 ? -7.681 2.444 6.375 1.00 85.00 100 LYS A CA 1
ATOM 793 C C . LYS A 1 100 ? -8.955 3.269 6.186 1.00 85.00 100 LYS A C 1
ATOM 795 O O . LYS A 1 100 ? -9.533 3.746 7.158 1.00 85.00 100 LYS A O 1
ATOM 800 N N . LEU A 1 101 ? -9.441 3.384 4.948 1.00 85.88 101 LEU A N 1
ATOM 801 C CA . LEU A 1 101 ? -10.699 4.071 4.633 1.00 85.88 101 LEU A CA 1
ATOM 802 C C . LEU A 1 101 ? -11.900 3.433 5.337 1.00 85.88 101 LEU A C 1
ATOM 804 O O . LEU A 1 101 ? -12.697 4.144 5.948 1.00 85.88 101 LEU A O 1
ATOM 808 N N . LYS A 1 102 ? -12.026 2.101 5.274 1.00 84.19 102 LYS A N 1
ATOM 809 C CA . LYS A 1 102 ? -13.123 1.379 5.935 1.00 84.19 102 LYS A CA 1
ATOM 810 C C . LYS A 1 102 ? -13.061 1.518 7.455 1.00 84.19 102 LYS A C 1
ATOM 812 O O . LYS A 1 102 ? -14.087 1.816 8.058 1.00 84.19 102 LYS A O 1
ATOM 817 N N . TRP A 1 103 ? -11.881 1.353 8.052 1.00 88.31 103 TRP A N 1
ATOM 818 C CA . TRP A 1 103 ? -11.670 1.518 9.491 1.00 88.31 103 TRP A CA 1
ATOM 819 C C . TRP A 1 103 ? -12.032 2.929 9.956 1.00 88.31 103 TRP A C 1
ATOM 821 O O . TRP A 1 103 ? -12.888 3.092 10.821 1.00 88.31 103 TRP A O 1
ATOM 831 N N . ASN A 1 104 ? -11.449 3.952 9.326 1.00 89.25 104 ASN A N 1
ATOM 832 C CA . ASN A 1 104 ? -11.681 5.345 9.698 1.00 89.25 104 ASN A CA 1
ATOM 833 C C . ASN A 1 104 ? -13.155 5.724 9.570 1.00 89.25 104 ASN A C 1
ATOM 835 O O . ASN A 1 104 ? -13.679 6.425 10.431 1.00 89.25 104 ASN A O 1
ATOM 839 N N . ARG A 1 105 ? -13.844 5.234 8.532 1.00 90.19 105 ARG A N 1
ATOM 840 C CA . ARG A 1 105 ? -15.286 5.447 8.379 1.00 90.19 105 ARG A CA 1
ATOM 841 C C . ARG A 1 105 ? -16.073 4.826 9.535 1.00 90.19 105 ARG A C 1
ATOM 843 O O . ARG A 1 105 ? -16.878 5.520 10.141 1.00 90.19 105 ARG A O 1
ATOM 850 N N . LEU A 1 106 ? -15.809 3.560 9.859 1.00 88.38 106 LEU A N 1
ATOM 851 C CA . LEU A 1 106 ? -16.524 2.843 10.919 1.00 88.38 106 LEU A CA 1
ATOM 852 C C . LEU A 1 106 ? -16.284 3.458 12.303 1.00 88.38 106 LEU A C 1
ATOM 854 O O . LEU A 1 106 ? -17.234 3.697 13.041 1.00 88.38 106 LEU A O 1
ATOM 858 N N . ILE A 1 107 ? -15.038 3.781 12.652 1.00 91.06 107 ILE A N 1
ATOM 859 C CA . ILE A 1 107 ? -14.749 4.405 13.949 1.00 91.06 107 ILE A CA 1
ATOM 860 C C . ILE A 1 107 ? -15.361 5.807 14.029 1.00 91.06 107 ILE A C 1
ATOM 862 O O . ILE A 1 107 ? -15.929 6.157 15.060 1.00 91.06 107 ILE A O 1
ATOM 866 N N . LYS A 1 108 ? -15.321 6.595 12.947 1.00 92.06 108 LYS A N 1
ATOM 867 C CA . LYS A 1 108 ? -15.946 7.925 12.918 1.00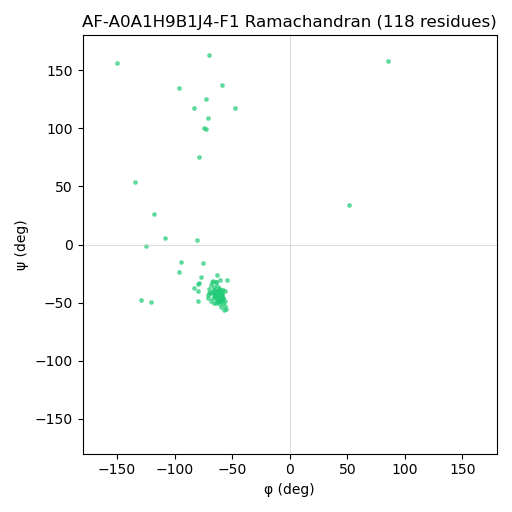 92.06 108 LYS A CA 1
ATOM 868 C C . LYS A 1 108 ? -17.457 7.865 13.153 1.00 92.06 108 LYS A C 1
ATOM 870 O O . LYS A 1 108 ? -18.001 8.742 13.815 1.00 92.06 108 LYS A O 1
ATOM 875 N N . GLU A 1 109 ? -18.122 6.862 12.593 1.00 92.50 109 GLU A N 1
ATOM 876 C CA . GLU A 1 109 ? -19.576 6.712 12.652 1.00 92.50 109 GLU A CA 1
ATOM 877 C C . GLU A 1 109 ? -20.050 6.126 13.990 1.00 92.50 109 GLU A C 1
ATOM 879 O O . GLU A 1 109 ? -20.937 6.681 14.641 1.00 92.50 109 GLU A O 1
ATOM 884 N N . TYR A 1 110 ? -19.426 5.040 14.448 1.00 91.06 110 TYR A N 1
ATOM 885 C CA . TYR A 1 110 ? -19.906 4.291 15.612 1.00 91.06 110 TYR A CA 1
ATOM 886 C C . TYR A 1 110 ? -19.216 4.681 16.923 1.00 91.06 110 TYR A C 1
ATOM 888 O O . TYR A 1 110 ? -19.824 4.532 17.985 1.00 91.06 110 TYR A O 1
ATOM 896 N N . TYR A 1 111 ? -18.004 5.241 16.857 1.00 89.25 111 TYR A N 1
ATOM 897 C CA . TYR A 1 111 ? -17.168 5.618 18.002 1.00 89.25 111 TYR A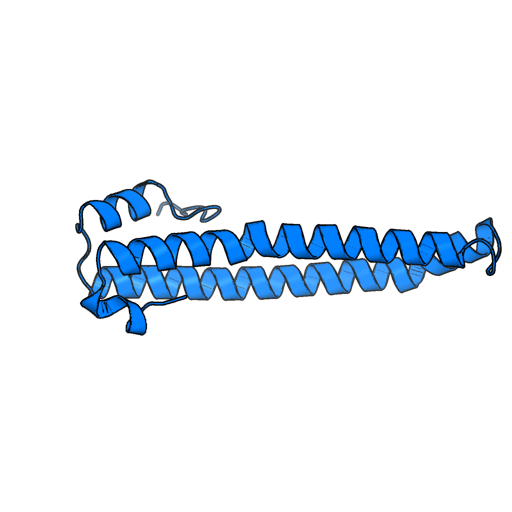 CA 1
ATOM 898 C C . TYR A 1 111 ? -16.546 7.029 17.852 1.00 89.25 111 TYR A C 1
ATOM 900 O O . TYR A 1 111 ? -15.330 7.199 17.997 1.00 89.25 111 TYR A O 1
ATOM 908 N N . PRO A 1 112 ? -17.350 8.084 17.607 1.00 90.56 112 PRO A N 1
ATOM 909 C CA . PRO A 1 112 ? -16.839 9.420 17.280 1.00 90.56 112 PRO A CA 1
ATOM 910 C C . PRO A 1 112 ? -15.967 10.037 18.383 1.00 90.56 112 PRO A C 1
ATOM 912 O O . PRO A 1 112 ? -15.034 10.776 18.085 1.00 90.56 112 PRO A O 1
ATOM 915 N N . VAL A 1 113 ? -16.232 9.706 19.652 1.00 91.38 113 VAL A N 1
ATOM 916 C CA . VAL A 1 113 ? -15.508 10.247 20.819 1.00 91.38 113 VAL A CA 1
ATOM 917 C C . VAL A 1 113 ? -14.032 9.837 20.824 1.00 91.38 113 VAL A C 1
ATOM 919 O O . VAL A 1 113 ? -13.181 10.596 21.275 1.00 91.38 113 VAL A O 1
ATOM 922 N N . ILE A 1 114 ? -13.720 8.652 20.297 1.00 89.25 114 ILE A N 1
ATOM 923 C CA . ILE A 1 114 ? -12.359 8.097 20.278 1.00 89.25 114 ILE A CA 1
ATOM 924 C C . ILE A 1 114 ? -11.741 8.099 18.871 1.00 89.25 114 ILE A C 1
ATOM 926 O O . ILE A 1 114 ? -10.634 7.599 18.681 1.00 89.25 114 ILE A O 1
ATOM 930 N N . TYR A 1 115 ? -12.428 8.678 17.881 1.00 88.69 115 TYR A N 1
ATOM 931 C CA . TYR A 1 115 ? -12.008 8.655 16.480 1.00 88.69 115 TYR A CA 1
ATOM 932 C C . TYR A 1 115 ? -10.634 9.282 16.250 1.00 88.69 115 TYR A C 1
ATOM 934 O O . TYR A 1 115 ? -9.780 8.650 15.636 1.00 88.69 115 TYR A O 1
ATOM 942 N N . GLU A 1 116 ? -10.385 10.480 16.783 1.00 86.94 116 GLU A N 1
ATOM 943 C CA . GLU A 1 116 ? -9.092 11.159 16.602 1.00 86.94 116 GLU A CA 1
ATOM 944 C C . GLU A 1 116 ? -7.925 10.378 17.226 1.00 86.94 116 GLU A C 1
ATOM 946 O O . GLU A 1 116 ? -6.792 10.471 16.761 1.00 86.94 116 GLU A O 1
ATOM 951 N N . LYS A 1 117 ? -8.200 9.557 18.247 1.00 88.25 117 LYS A N 1
ATOM 952 C CA . LYS A 1 117 ? -7.192 8.736 18.928 1.00 88.25 117 LYS A CA 1
ATOM 953 C C . LYS A 1 117 ? -6.845 7.460 18.154 1.00 88.25 117 LYS A C 1
ATOM 955 O O . LYS A 1 117 ? -5.696 7.029 18.193 1.00 88.25 117 LYS A O 1
ATOM 960 N N . TYR A 1 118 ? -7.813 6.871 17.451 1.00 88.44 118 TYR A N 1
ATOM 961 C CA . TYR A 1 118 ? -7.659 5.582 16.759 1.00 88.44 118 TYR A CA 1
ATOM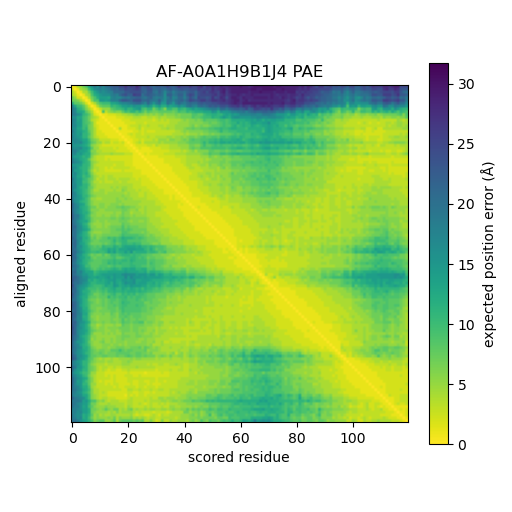 962 C C . TYR A 1 118 ? -7.847 5.679 15.240 1.00 88.44 118 TYR A C 1
ATOM 964 O O . TYR A 1 118 ? -8.219 4.700 14.588 1.00 88.44 118 TYR A O 1
ATOM 972 N N . ARG A 1 119 ? -7.594 6.852 14.653 1.00 87.62 119 ARG A N 1
ATOM 973 C CA . ARG A 1 119 ? -7.571 7.030 13.200 1.00 87.62 119 ARG A CA 1
ATOM 974 C C . ARG A 1 119 ? -6.309 6.390 12.619 1.00 87.62 119 ARG A C 1
ATOM 976 O O . ARG A 1 119 ? -5.204 6.748 13.021 1.00 87.62 119 ARG A O 1
ATOM 983 N N . LEU A 1 120 ? -6.479 5.485 11.653 1.00 81.75 120 LEU A N 1
ATOM 984 C CA . LEU A 1 120 ? -5.382 4.920 10.857 1.00 81.75 120 LEU A CA 1
ATOM 985 C C . LEU A 1 120 ? -4.903 5.924 9.816 1.00 81.75 120 LEU A C 1
ATOM 987 O O . LEU A 1 120 ? -5.733 6.582 9.140 1.00 81.75 120 LEU A O 1
#

pLDDT: mean 84.4, std 13.44, range [25.64, 92.62]

Foldseek 3Di:
DDDPPPLACPPVNLVCLVVVVDDPVRLVVVLVVLVVQLVVVVVVLVVVVVVVVCCCVVPVLVVLCVPPHDVVSVVVSVVVVVVVVVVSVVCCCSRRVNRLVSSLVSCCVRPVVCSVVRRD